Protein AF-A0A8I3AG63-F1 (afdb_monomer_lite)

InterPro domains:
  IPR023578 Ras guanine nucleotide exchange factor domain superfamily [SSF48366] (2-68)
  IPR036964 Ras guanine-nucleotide exchange factor, catalytic domain superfamily [G3DSA:1.10.840.10] (1-94)

Structure (mmCIF, N/CA/C/O backbone):
data_AF-A0A8I3AG63-F1
#
_entry.id   AF-A0A8I3AG63-F1
#
loop_
_atom_site.group_PDB
_atom_site.id
_atom_site.type_symbol
_atom_site.label_atom_id
_atom_site.label_alt_id
_atom_site.label_comp_id
_atom_site.label_asym_id
_atom_site.label_entity_id
_atom_site.label_seq_id
_atom_site.pdbx_PDB_ins_code
_atom_site.Cartn_x
_atom_site.Cartn_y
_atom_site.Cartn_z
_atom_site.occupancy
_atom_site.B_iso_or_equiv
_atom_site.auth_seq_id
_atom_site.auth_comp_id
_atom_site.auth_asym_id
_atom_site.auth_atom_id
_atom_site.pdbx_PDB_model_num
ATOM 1 N N . MET A 1 1 ? 4.008 -4.921 0.053 1.00 84.88 1 MET A N 1
ATOM 2 C CA . MET A 1 1 ? 5.219 -4.072 -0.054 1.00 84.88 1 MET A CA 1
ATOM 3 C C . MET A 1 1 ? 6.362 -4.773 -0.780 1.00 84.88 1 MET A C 1
ATOM 5 O O . MET A 1 1 ? 6.794 -4.233 -1.784 1.00 84.88 1 MET A O 1
ATOM 9 N N . SER A 1 2 ? 6.816 -5.962 -0.354 1.00 91.69 2 SER A N 1
ATOM 10 C CA . SER A 1 2 ? 7.944 -6.668 -1.008 1.00 91.69 2 SER A CA 1
ATOM 11 C C . SER A 1 2 ? 7.780 -6.844 -2.528 1.00 91.69 2 SER A C 1
ATOM 13 O O . SER A 1 2 ? 8.689 -6.517 -3.285 1.00 91.69 2 SER A O 1
ATOM 15 N N . ASP A 1 3 ? 6.600 -7.261 -2.989 1.00 88.94 3 ASP A N 1
ATOM 16 C CA . ASP A 1 3 ? 6.340 -7.439 -4.424 1.00 88.94 3 ASP A CA 1
ATOM 17 C C . ASP A 1 3 ? 6.376 -6.126 -5.218 1.00 88.94 3 ASP A C 1
ATOM 19 O O . ASP A 1 3 ? 6.844 -6.105 -6.354 1.00 88.94 3 ASP A O 1
ATOM 23 N N . LEU A 1 4 ? 5.929 -5.018 -4.613 1.00 91.19 4 LEU A N 1
ATOM 24 C CA . LEU A 1 4 ? 5.980 -3.694 -5.237 1.00 91.19 4 LEU A CA 1
ATOM 25 C C . LEU A 1 4 ? 7.431 -3.226 -5.405 1.00 91.19 4 LEU A C 1
ATOM 27 O O . LEU A 1 4 ? 7.784 -2.706 -6.460 1.00 91.19 4 LEU A O 1
ATOM 31 N N . ILE A 1 5 ? 8.269 -3.468 -4.393 1.00 93.19 5 ILE A N 1
ATOM 32 C CA . ILE A 1 5 ? 9.708 -3.175 -4.430 1.00 93.19 5 ILE A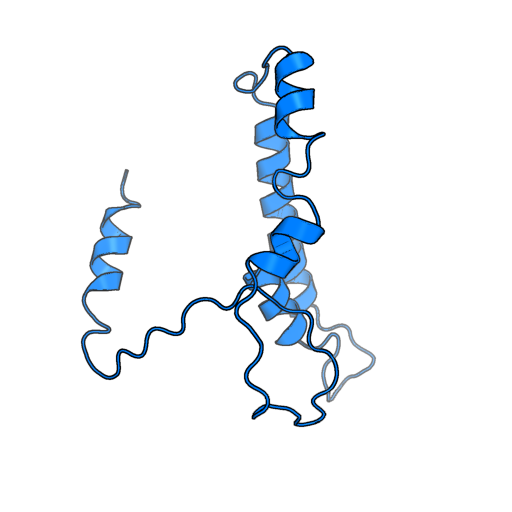 CA 1
ATOM 33 C C . ILE A 1 5 ? 10.373 -3.993 -5.538 1.00 93.19 5 ILE A C 1
ATOM 35 O O . ILE A 1 5 ? 11.007 -3.427 -6.423 1.00 93.19 5 ILE A O 1
ATOM 39 N N . ARG A 1 6 ? 10.132 -5.310 -5.574 1.00 93.06 6 ARG A N 1
ATOM 40 C CA . ARG A 1 6 ? 10.691 -6.186 -6.613 1.00 93.06 6 ARG A CA 1
ATOM 41 C C . ARG A 1 6 ? 10.252 -5.769 -8.017 1.00 93.06 6 ARG A C 1
ATOM 43 O O . ARG A 1 6 ? 11.056 -5.786 -8.943 1.00 93.06 6 ARG A O 1
ATOM 50 N N . ALA A 1 7 ? 8.990 -5.376 -8.186 1.00 90.75 7 ALA A N 1
ATOM 51 C CA . ALA A 1 7 ? 8.492 -4.868 -9.459 1.00 90.75 7 ALA A CA 1
ATOM 52 C C . ALA A 1 7 ? 9.128 -3.518 -9.835 1.00 90.75 7 ALA A C 1
ATOM 54 O O . ALA A 1 7 ? 9.361 -3.273 -11.017 1.00 90.75 7 ALA A O 1
ATOM 55 N N . HIS A 1 8 ? 9.433 -2.658 -8.859 1.00 94.06 8 HIS A N 1
ATOM 56 C CA . HIS A 1 8 ? 10.089 -1.375 -9.096 1.00 94.06 8 HIS A CA 1
ATOM 57 C C . HIS A 1 8 ? 11.552 -1.518 -9.507 1.00 94.06 8 HIS A C 1
ATOM 59 O O . HIS A 1 8 ? 11.963 -0.891 -10.481 1.00 94.06 8 HIS A O 1
ATOM 65 N N . GLU A 1 9 ? 12.300 -2.354 -8.796 1.00 94.50 9 GLU A N 1
ATOM 66 C CA . GLU A 1 9 ? 13.734 -2.555 -9.011 1.00 94.50 9 GLU A CA 1
ATOM 67 C C . GLU A 1 9 ? 14.012 -3.463 -10.214 1.00 94.50 9 GLU A C 1
ATOM 69 O O . GLU A 1 9 ? 14.950 -3.231 -10.970 1.00 94.50 9 GLU A O 1
ATOM 74 N N . GLY A 1 10 ? 13.175 -4.482 -10.430 1.00 92.56 10 GLY A N 1
ATOM 75 C CA . GLY A 1 10 ? 13.357 -5.458 -11.505 1.00 92.56 10 GLY A CA 1
ATOM 76 C C . GLY A 1 10 ? 12.884 -4.995 -12.884 1.00 92.56 10 GLY A C 1
ATOM 77 O O . GLY A 1 10 ? 13.167 -5.671 -13.870 1.00 92.56 10 GLY A O 1
ATOM 78 N N . ASN A 1 11 ? 12.157 -3.875 -12.979 1.00 93.44 11 ASN A N 1
ATOM 79 C CA . ASN A 1 11 ? 11.648 -3.356 -14.250 1.00 93.44 11 ASN A CA 1
ATOM 80 C C . ASN A 1 11 ? 12.102 -1.899 -14.445 1.00 93.44 11 ASN A C 1
ATOM 82 O O . ASN A 1 11 ? 11.701 -1.042 -13.655 1.00 93.44 11 ASN A O 1
ATOM 86 N N . PRO A 1 12 ? 12.885 -1.573 -15.487 1.00 93.50 12 PRO A N 1
ATOM 87 C CA . PRO A 1 12 ? 13.240 -0.188 -15.789 1.00 93.50 12 PRO A CA 1
ATOM 88 C C . PRO A 1 12 ? 12.020 0.610 -16.279 1.00 93.50 12 PRO A C 1
ATOM 90 O O . PRO A 1 12 ? 11.041 0.043 -16.770 1.00 93.50 12 PRO A O 1
ATOM 93 N N . ASP A 1 13 ? 12.073 1.937 -16.144 1.00 94.69 13 ASP A N 1
ATOM 94 C CA . ASP A 1 13 ? 10.976 2.832 -16.557 1.00 94.69 13 ASP A CA 1
ATOM 95 C C . ASP A 1 13 ? 10.876 2.993 -18.080 1.00 94.69 13 ASP A C 1
ATOM 97 O O . ASP A 1 13 ? 9.819 3.345 -18.605 1.00 94.69 13 ASP A O 1
ATOM 101 N N . PHE A 1 14 ? 11.963 2.695 -18.786 1.00 95.38 14 PHE A N 1
ATOM 102 C CA . PHE A 1 14 ? 12.096 2.747 -20.235 1.00 95.38 14 PHE A CA 1
ATOM 103 C C . PHE A 1 14 ? 12.899 1.540 -20.726 1.00 95.38 14 PHE A C 1
ATOM 105 O O . PHE A 1 14 ? 13.637 0.906 -19.969 1.00 95.38 14 PHE A O 1
ATOM 112 N N . SER A 1 15 ? 12.757 1.203 -22.006 1.00 86.25 15 SER A N 1
ATOM 113 C CA . SER A 1 15 ? 13.587 0.159 -22.616 1.00 86.25 15 SER A CA 1
ATOM 114 C C . SER A 1 15 ? 14.973 0.708 -22.968 1.00 86.25 15 SER A C 1
ATOM 116 O O . SER A 1 15 ? 15.098 1.871 -23.349 1.00 86.25 15 SER A O 1
ATOM 118 N N . ALA A 1 16 ? 16.014 -0.127 -22.898 1.00 84.69 16 ALA A N 1
ATOM 119 C CA . ALA A 1 16 ? 17.376 0.289 -23.251 1.00 84.69 16 ALA A CA 1
ATOM 120 C C . ALA A 1 16 ? 17.508 0.721 -24.726 1.00 84.69 16 ALA A C 1
ATOM 122 O O . ALA A 1 16 ? 18.319 1.583 -25.050 1.00 84.69 16 ALA A O 1
ATOM 123 N N . SER A 1 17 ? 16.699 0.140 -25.615 1.00 90.12 17 SER A N 1
ATOM 124 C CA . SER A 1 17 ? 16.664 0.464 -27.044 1.00 90.12 17 SER A CA 1
ATOM 125 C C . SER A 1 17 ? 15.825 1.701 -27.372 1.00 90.12 17 SER A C 1
ATOM 127 O O . SER A 1 17 ? 16.053 2.343 -28.391 1.00 90.12 17 SER A O 1
ATOM 129 N N . GLU A 1 18 ? 14.838 2.035 -26.538 1.00 90.69 18 GLU A N 1
ATOM 130 C CA . GLU A 1 18 ? 13.889 3.123 -26.782 1.00 90.69 18 GLU A CA 1
ATOM 131 C C . GLU A 1 18 ? 13.667 3.927 -25.492 1.00 90.69 18 GLU A C 1
ATOM 133 O O . GLU A 1 18 ? 12.618 3.836 -24.851 1.00 90.69 18 GLU A O 1
ATOM 138 N N . ALA A 1 19 ? 14.668 4.730 -25.115 1.00 89.81 19 ALA A N 1
ATOM 139 C CA . ALA A 1 19 ? 14.661 5.513 -23.874 1.00 89.81 19 ALA A CA 1
ATOM 140 C C . ALA A 1 19 ? 13.537 6.568 -23.804 1.00 89.81 19 ALA A C 1
ATOM 142 O O . ALA A 1 19 ? 13.115 6.963 -22.723 1.00 89.81 19 ALA A O 1
ATOM 143 N N . ASN A 1 20 ? 13.007 6.989 -24.957 1.00 93.69 20 ASN A N 1
ATOM 144 C CA . ASN A 1 20 ? 11.918 7.967 -25.042 1.00 93.69 20 ASN A CA 1
ATOM 145 C C . ASN A 1 20 ? 10.522 7.341 -24.879 1.00 93.69 20 ASN A C 1
ATOM 147 O O . ASN A 1 20 ? 9.520 8.046 -25.002 1.00 93.69 20 ASN A O 1
ATOM 151 N N . LYS A 1 21 ? 10.427 6.023 -24.659 1.00 93.38 21 LYS A N 1
ATOM 152 C CA . LYS A 1 21 ? 9.151 5.321 -24.493 1.00 93.38 21 LYS A CA 1
ATOM 153 C C . LYS A 1 21 ? 9.029 4.727 -23.098 1.00 93.38 21 LYS A C 1
ATOM 155 O O . LYS A 1 21 ? 9.921 4.041 -22.606 1.00 93.38 21 LYS A O 1
ATOM 160 N N . ILE A 1 22 ? 7.863 4.951 -22.502 1.00 94.31 22 ILE A N 1
ATOM 161 C CA . ILE A 1 22 ? 7.501 4.429 -21.187 1.00 94.31 22 ILE A CA 1
ATOM 162 C C . ILE A 1 22 ? 7.316 2.912 -21.268 1.00 94.31 22 ILE A C 1
ATOM 164 O O . ILE A 1 22 ? 6.597 2.397 -22.129 1.00 94.31 22 ILE A O 1
ATOM 168 N N . HIS A 1 23 ? 7.910 2.193 -20.321 1.00 92.94 23 HIS A N 1
ATOM 169 C CA . HIS A 1 23 ? 7.712 0.763 -20.150 1.00 92.94 23 HIS A CA 1
ATOM 170 C C . HIS A 1 23 ? 6.366 0.475 -19.463 1.00 92.94 23 HIS A C 1
ATOM 172 O O . HIS A 1 23 ? 6.276 0.242 -18.255 1.00 92.94 23 HIS A O 1
ATOM 178 N N . TRP A 1 24 ? 5.288 0.478 -20.250 1.00 94.19 24 TRP A N 1
ATOM 179 C CA . TRP A 1 24 ? 3.909 0.305 -19.772 1.00 94.19 24 TRP A CA 1
ATOM 180 C C . TRP A 1 24 ? 3.679 -0.941 -18.908 1.00 94.19 24 TRP A C 1
ATOM 182 O O . TRP A 1 24 ? 2.851 -0.902 -17.998 1.00 94.19 24 TRP A O 1
ATOM 192 N N . GLY A 1 25 ? 4.421 -2.029 -19.138 1.00 92.94 25 GLY A N 1
ATOM 193 C CA . GLY A 1 25 ? 4.312 -3.253 -18.339 1.00 92.94 25 GLY A CA 1
ATOM 194 C C . GLY A 1 25 ? 4.569 -3.021 -16.845 1.00 92.94 25 GLY A C 1
ATOM 195 O O . GLY A 1 25 ? 3.815 -3.525 -16.012 1.00 92.94 25 GLY A O 1
ATOM 196 N N . LYS A 1 26 ? 5.566 -2.190 -16.503 1.00 94.50 26 LYS A N 1
ATOM 197 C CA . LYS A 1 26 ? 5.887 -1.825 -15.112 1.00 94.50 26 LYS A CA 1
ATOM 198 C C . LYS A 1 26 ? 4.720 -1.096 -14.452 1.00 94.50 26 LYS A C 1
ATOM 200 O O . LYS A 1 26 ? 4.234 -1.500 -13.397 1.00 94.50 26 LYS A O 1
ATOM 205 N N . PHE A 1 27 ? 4.233 -0.047 -15.105 1.00 95.38 27 PHE A N 1
ATOM 206 C CA . PHE A 1 27 ? 3.169 0.794 -14.563 1.00 95.38 27 PHE A CA 1
ATOM 207 C C . PHE A 1 27 ? 1.827 0.063 -14.492 1.00 95.38 27 PHE A C 1
ATOM 209 O O . PHE A 1 27 ? 1.065 0.278 -13.554 1.00 95.38 27 PHE A O 1
ATOM 216 N N . ASN A 1 28 ? 1.562 -0.870 -15.410 1.00 95.56 28 ASN A N 1
ATOM 217 C CA . ASN A 1 28 ? 0.400 -1.750 -15.322 1.00 95.56 28 ASN A CA 1
ATOM 218 C C . ASN A 1 28 ? 0.468 -2.660 -14.079 1.00 95.56 28 ASN A C 1
ATOM 220 O O . ASN A 1 28 ? -0.530 -2.823 -13.377 1.00 95.56 28 ASN A O 1
ATOM 224 N N . MET A 1 29 ? 1.645 -3.214 -13.754 1.00 93.75 29 MET A N 1
ATOM 225 C CA . MET A 1 29 ? 1.831 -3.993 -12.521 1.00 93.75 29 MET A CA 1
ATOM 226 C C . MET A 1 29 ? 1.579 -3.147 -11.266 1.00 93.75 29 MET A C 1
ATOM 228 O O . MET A 1 29 ? 0.878 -3.594 -10.358 1.00 93.75 29 MET A O 1
ATOM 232 N N . PHE A 1 30 ? 2.075 -1.907 -11.232 1.00 96.00 30 PHE A N 1
ATOM 233 C CA . PHE A 1 30 ? 1.785 -0.978 -10.134 1.00 96.00 30 PHE A CA 1
ATOM 234 C C . PHE A 1 30 ? 0.299 -0.638 -10.034 1.00 96.00 30 PHE A C 1
ATOM 236 O O . PHE A 1 30 ? -0.260 -0.671 -8.939 1.00 96.00 30 PHE A O 1
ATOM 243 N N . GLY A 1 31 ? -0.358 -0.384 -11.167 1.00 96.12 31 GLY A N 1
ATOM 244 C CA . GLY A 1 31 ? -1.792 -0.109 -11.226 1.00 96.12 31 GLY A CA 1
ATOM 245 C C . GLY A 1 31 ? -2.623 -1.222 -10.588 1.00 96.12 31 GLY A C 1
ATOM 246 O O . GLY A 1 31 ? -3.499 -0.941 -9.775 1.00 96.12 31 GLY A O 1
ATOM 247 N N . ARG A 1 32 ? -2.293 -2.492 -10.860 1.00 95.38 32 ARG A N 1
ATOM 248 C CA . ARG A 1 32 ? -2.963 -3.646 -10.232 1.00 95.38 32 ARG A CA 1
ATOM 249 C C . ARG A 1 32 ? -2.763 -3.699 -8.717 1.00 95.38 32 ARG A C 1
ATOM 251 O O . ARG A 1 32 ? -3.704 -4.022 -7.988 1.00 95.38 32 ARG A O 1
ATOM 258 N N . PHE A 1 33 ? -1.562 -3.370 -8.239 1.00 95.31 33 PHE A N 1
ATOM 259 C CA . PHE A 1 33 ? -1.266 -3.289 -6.805 1.00 95.31 33 PHE A CA 1
ATOM 260 C C . PHE A 1 33 ? -2.099 -2.211 -6.115 1.00 95.31 33 PHE A C 1
ATOM 262 O O . PHE A 1 33 ? -2.729 -2.475 -5.087 1.00 95.31 33 PHE A O 1
ATOM 269 N N . ILE A 1 34 ? -2.123 -1.013 -6.703 1.00 95.69 34 ILE A N 1
ATOM 270 C CA . ILE A 1 34 ? -2.906 0.118 -6.206 1.00 95.69 34 ILE A CA 1
ATOM 271 C C . ILE A 1 34 ? -4.383 -0.265 -6.183 1.00 95.69 34 ILE A C 1
ATOM 273 O O . ILE A 1 34 ? -5.002 -0.195 -5.130 1.00 95.69 34 ILE A O 1
ATOM 277 N N . GLN A 1 35 ? -4.920 -0.770 -7.295 1.00 97.69 35 GLN A N 1
ATOM 278 C CA . GLN A 1 35 ? -6.325 -1.155 -7.403 1.00 97.69 35 GLN A CA 1
ATOM 279 C C . GLN A 1 35 ? -6.731 -2.186 -6.344 1.00 97.69 35 GLN A C 1
ATOM 281 O O . GLN A 1 35 ? -7.760 -2.020 -5.692 1.00 97.69 35 GLN A O 1
ATOM 286 N N . SER A 1 36 ? -5.916 -3.222 -6.135 1.00 96.50 36 SER A N 1
ATOM 287 C CA . SER A 1 36 ? -6.197 -4.258 -5.132 1.00 96.50 36 SER A CA 1
ATOM 288 C C . SER A 1 36 ? -6.176 -3.689 -3.710 1.00 96.50 36 SER A C 1
ATOM 290 O O . SER A 1 36 ? -7.050 -3.993 -2.900 1.00 96.50 36 SER A O 1
ATOM 292 N N . THR A 1 37 ? -5.210 -2.813 -3.415 1.00 96.44 37 THR A N 1
ATOM 293 C CA . THR A 1 37 ? -5.096 -2.155 -2.106 1.00 96.44 37 THR A CA 1
ATOM 294 C C . THR A 1 37 ? -6.273 -1.212 -1.862 1.00 96.44 37 THR A C 1
ATOM 296 O O . THR A 1 37 ? -6.891 -1.267 -0.802 1.00 96.44 37 THR A O 1
ATOM 299 N N . THR A 1 38 ? -6.634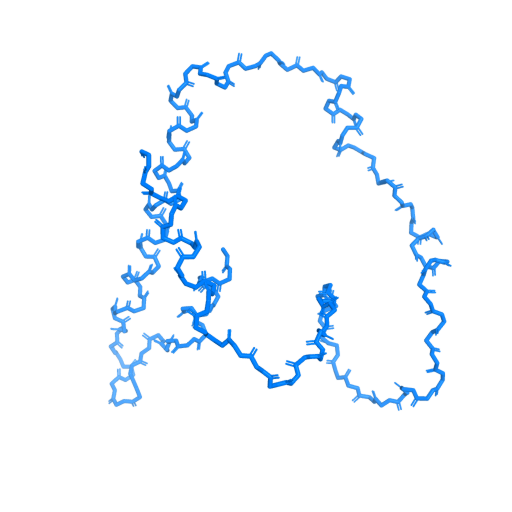 -0.396 -2.854 1.00 97.81 38 THR A N 1
ATOM 300 C CA . THR A 1 38 ? -7.785 0.512 -2.791 1.00 97.81 38 THR A CA 1
ATOM 301 C C . THR A 1 38 ? -9.091 -0.253 -2.619 1.00 97.81 38 THR A C 1
ATOM 303 O O . THR A 1 38 ? -9.940 0.168 -1.840 1.00 97.81 38 THR A O 1
ATOM 306 N N . HIS A 1 39 ? -9.257 -1.395 -3.291 1.00 97.88 39 HIS A N 1
ATOM 307 C CA . HIS A 1 39 ? -10.445 -2.226 -3.119 1.00 97.88 39 HIS A CA 1
ATOM 308 C C . HIS A 1 39 ? -10.573 -2.747 -1.682 1.00 97.88 39 HIS A C 1
ATOM 310 O O . HIS A 1 39 ? -11.637 -2.624 -1.083 1.00 97.88 39 HIS A O 1
ATOM 316 N N . CYS A 1 40 ? -9.480 -3.249 -1.103 1.00 96.94 40 CYS A N 1
ATOM 317 C CA . CYS A 1 40 ? -9.454 -3.687 0.294 1.00 96.94 40 CYS A CA 1
ATOM 318 C C . CYS A 1 40 ? -9.767 -2.531 1.261 1.00 96.94 40 CYS A C 1
ATOM 320 O O . CYS A 1 40 ? -10.597 -2.669 2.155 1.00 96.94 40 CYS A O 1
ATOM 322 N N . GLN A 1 41 ? -9.173 -1.352 1.042 1.00 97.19 41 GLN A N 1
ATOM 323 C CA . GLN A 1 41 ? -9.475 -0.157 1.836 1.00 97.19 41 GLN A CA 1
ATOM 324 C C . GLN A 1 41 ? -10.955 0.218 1.763 1.00 97.19 41 GLN A C 1
ATOM 326 O O . GLN A 1 41 ? -11.557 0.503 2.796 1.00 97.19 41 GLN A O 1
ATOM 331 N N . LEU A 1 42 ? -11.540 0.194 0.563 1.00 97.81 42 LEU A N 1
ATOM 332 C CA . LEU A 1 42 ? -12.954 0.483 0.372 1.00 97.81 42 LEU A CA 1
ATOM 333 C C . LEU A 1 42 ? -13.812 -0.514 1.150 1.00 97.81 42 LEU A C 1
ATOM 335 O O . LEU A 1 42 ? -14.687 -0.086 1.890 1.00 97.81 42 LEU A O 1
ATOM 339 N N . GLN A 1 43 ? -13.520 -1.815 1.059 1.00 96.62 43 GLN A N 1
ATOM 340 C CA . GLN A 1 43 ? -14.231 -2.840 1.827 1.00 96.62 43 GLN A CA 1
ATOM 341 C C . GLN A 1 43 ? -14.189 -2.551 3.331 1.00 96.62 43 GLN A C 1
ATOM 343 O O . GLN A 1 43 ? -15.241 -2.542 3.969 1.00 96.62 43 GLN A O 1
ATOM 348 N N . CYS A 1 44 ? -13.011 -2.227 3.874 1.00 96.00 44 CYS A N 1
ATOM 349 C CA . CYS A 1 44 ? -12.852 -1.860 5.282 1.00 96.00 44 CYS A CA 1
ATOM 350 C C . CYS A 1 44 ? -13.617 -0.584 5.671 1.00 96.00 44 CYS A C 1
ATOM 352 O O . CYS A 1 44 ? -14.072 -0.473 6.803 1.00 96.00 44 CYS A O 1
ATOM 354 N N . GLN A 1 45 ? -13.754 0.383 4.762 1.00 94.81 45 GLN A N 1
ATOM 355 C CA . GLN A 1 45 ? -14.459 1.643 5.027 1.00 94.81 45 GLN A CA 1
ATOM 356 C C . GLN A 1 45 ? -15.977 1.521 4.879 1.00 94.81 45 GLN A C 1
ATOM 358 O O . GLN A 1 45 ? -16.717 2.218 5.566 1.00 94.81 45 GLN A O 1
ATOM 363 N N . THR A 1 46 ? -16.448 0.680 3.956 1.00 95.56 46 THR A N 1
ATOM 364 C CA . THR A 1 46 ? -17.877 0.554 3.643 1.00 95.56 46 THR A CA 1
ATOM 365 C C . THR A 1 46 ? -18.593 -0.483 4.494 1.00 95.56 46 THR A C 1
ATOM 367 O O . THR A 1 46 ? -19.816 -0.425 4.605 1.00 95.56 46 THR A O 1
ATOM 370 N N . THR A 1 47 ? -17.869 -1.446 5.071 1.00 96.12 47 THR A N 1
ATOM 371 C CA . THR A 1 47 ? -18.487 -2.427 5.966 1.00 96.12 47 THR A CA 1
ATOM 372 C C . THR A 1 47 ? -18.833 -1.801 7.316 1.00 96.12 47 THR A C 1
ATOM 374 O O . THR A 1 47 ? -18.063 -1.027 7.882 1.00 96.12 47 THR A O 1
ATOM 377 N N . SER A 1 48 ? -19.983 -2.180 7.873 1.00 96.00 48 SER A N 1
ATOM 378 C CA . SER A 1 48 ? -20.358 -1.833 9.245 1.00 96.00 48 SER A CA 1
ATOM 379 C C . SER A 1 48 ? -19.591 -2.631 10.301 1.00 96.00 48 SER A C 1
ATOM 381 O O . SER A 1 48 ? -19.634 -2.269 11.476 1.00 96.00 48 SER A O 1
ATOM 383 N N . ASP A 1 49 ? -18.891 -3.697 9.902 1.00 95.69 49 ASP A N 1
ATOM 384 C CA . ASP A 1 49 ? -18.198 -4.617 10.816 1.00 95.69 49 ASP A CA 1
ATOM 385 C C . ASP A 1 49 ? -17.071 -3.938 11.609 1.00 95.69 49 ASP A C 1
ATOM 387 O O . ASP A 1 49 ? -16.698 -4.405 12.685 1.00 95.69 49 ASP A O 1
ATOM 391 N N . TYR A 1 50 ? -16.548 -2.817 11.100 1.00 93.81 50 TYR A N 1
ATOM 392 C CA . TYR A 1 50 ? -15.469 -2.048 11.722 1.00 93.81 50 TYR A CA 1
ATOM 393 C C . TYR A 1 50 ? -15.939 -0.754 12.409 1.00 93.81 50 TYR A C 1
ATOM 395 O O . TYR A 1 50 ? -15.117 0.100 12.746 1.00 93.81 50 TYR A O 1
ATOM 403 N N . ASN A 1 51 ? -17.241 -0.607 12.681 1.00 93.19 51 ASN A N 1
ATOM 404 C CA . ASN A 1 51 ? -17.801 0.529 13.427 1.00 93.19 51 ASN A CA 1
ATOM 405 C C . ASN A 1 51 ? -17.533 0.421 14.938 1.00 93.19 51 ASN A C 1
ATOM 407 O O . ASN A 1 51 ? -18.448 0.307 15.757 1.00 93.19 51 ASN A O 1
ATOM 411 N N . PHE A 1 52 ? -16.261 0.448 15.329 1.00 92.50 52 PHE A N 1
ATOM 412 C CA . PHE A 1 52 ? -15.866 0.392 16.732 1.00 92.50 52 PHE A CA 1
ATOM 413 C C . PHE A 1 52 ? -15.871 1.787 17.373 1.00 92.50 52 PHE A C 1
ATOM 415 O O . PHE A 1 52 ? -15.353 2.736 16.783 1.00 92.50 52 PHE A O 1
ATOM 422 N N . PRO A 1 53 ? -16.389 1.936 18.605 1.00 95.56 53 PRO A N 1
ATOM 423 C CA . PRO A 1 53 ? -16.294 3.197 19.327 1.00 95.56 53 PRO A CA 1
ATOM 424 C C . PRO A 1 53 ? -14.839 3.488 19.712 1.00 95.56 53 PRO A C 1
ATOM 426 O O . PRO A 1 53 ? -14.127 2.611 20.213 1.00 95.56 53 PRO A O 1
ATOM 429 N N . GLU A 1 54 ? -14.409 4.737 19.536 1.00 94.25 54 GLU A N 1
ATOM 430 C CA . GLU A 1 54 ? -13.079 5.164 19.965 1.00 94.25 54 GLU A CA 1
ATOM 431 C C . GLU A 1 54 ? -12.937 5.069 21.494 1.00 94.25 54 GLU A C 1
ATOM 433 O O . GLU A 1 54 ? -13.822 5.458 22.259 1.00 94.25 54 GLU A O 1
ATOM 438 N N . ARG A 1 55 ? -11.787 4.560 21.954 1.00 95.69 55 ARG A N 1
ATOM 439 C CA . ARG A 1 55 ? -11.428 4.470 23.376 1.00 95.69 55 ARG A CA 1
ATOM 440 C C . ARG A 1 55 ? -10.129 5.240 23.629 1.00 95.69 55 ARG A C 1
ATOM 442 O O . ARG A 1 55 ? -9.056 4.638 23.542 1.00 95.69 55 ARG A O 1
ATOM 449 N N . PRO A 1 56 ? -10.193 6.535 23.995 1.00 93.75 56 PRO A N 1
ATOM 450 C CA . PRO A 1 56 ? -9.012 7.400 24.080 1.00 93.75 56 PRO A CA 1
ATOM 451 C C . PRO A 1 56 ? -7.905 6.867 24.997 1.00 93.75 56 PRO A C 1
ATOM 453 O O . PRO A 1 56 ? -6.729 6.959 24.664 1.00 93.75 56 PRO A O 1
ATOM 456 N N . LYS A 1 57 ? -8.267 6.232 26.122 1.00 92.56 57 LYS A N 1
ATOM 457 C CA . LYS A 1 57 ? -7.292 5.618 27.041 1.00 92.56 57 LYS A CA 1
ATOM 458 C C . LYS A 1 57 ? -6.477 4.505 26.374 1.00 92.56 57 LYS A C 1
ATOM 460 O O . LYS A 1 57 ? -5.267 4.458 26.547 1.00 92.56 57 LYS A O 1
ATOM 465 N N . ILE A 1 58 ? -7.136 3.636 25.603 1.00 91.81 58 ILE A N 1
ATOM 466 C CA . ILE A 1 58 ? -6.474 2.534 24.889 1.00 91.81 58 ILE A CA 1
ATOM 467 C C . ILE A 1 58 ? -5.634 3.093 23.744 1.00 91.81 58 ILE A C 1
ATOM 469 O O . ILE A 1 58 ? -4.488 2.696 23.584 1.00 91.81 58 ILE A O 1
ATOM 473 N N . ARG A 1 59 ? -6.177 4.056 22.989 1.00 91.44 59 ARG A N 1
ATOM 474 C CA . ARG A 1 59 ? -5.439 4.744 21.925 1.00 91.44 59 ARG A CA 1
ATOM 475 C C . ARG A 1 59 ? -4.130 5.335 22.453 1.00 91.44 59 ARG A C 1
ATOM 477 O O . ARG A 1 59 ? -3.083 5.093 21.869 1.00 91.44 59 ARG A O 1
ATOM 484 N N . ASN A 1 60 ? -4.182 6.065 23.564 1.00 88.81 60 ASN A N 1
ATOM 485 C CA . ASN A 1 60 ? -2.992 6.675 24.150 1.00 88.81 60 ASN A CA 1
ATOM 486 C C . ASN A 1 60 ? -1.991 5.620 24.637 1.00 88.81 60 ASN A C 1
ATOM 488 O O . ASN A 1 60 ? -0.806 5.761 24.372 1.00 88.81 60 ASN A O 1
ATOM 492 N N . LEU A 1 61 ? -2.460 4.547 25.281 1.00 87.31 61 LEU A N 1
ATOM 493 C CA . LEU A 1 61 ? -1.587 3.460 25.732 1.00 87.31 61 LEU A CA 1
ATOM 494 C C . LEU A 1 61 ? -0.864 2.766 24.564 1.00 87.31 61 LEU A C 1
ATOM 496 O O . LEU A 1 61 ? 0.303 2.422 24.677 1.00 87.31 61 LEU A O 1
ATOM 500 N N . VAL A 1 62 ? -1.555 2.548 23.441 1.00 87.62 62 VAL A N 1
ATOM 501 C CA . VAL A 1 62 ? -1.007 1.799 22.298 1.00 87.62 62 VAL A CA 1
ATOM 502 C C . VAL A 1 62 ? -0.137 2.672 21.390 1.00 87.62 62 VAL A C 1
ATOM 504 O O . VAL A 1 62 ? 0.834 2.174 20.829 1.00 87.62 62 VAL A O 1
ATOM 507 N N . PHE A 1 63 ? -0.482 3.952 21.213 1.00 85.75 63 PHE A N 1
ATOM 508 C CA . PHE A 1 63 ? 0.105 4.794 20.164 1.00 85.75 63 PHE A CA 1
ATOM 509 C C . PHE A 1 63 ? 0.950 5.981 20.660 1.00 85.75 63 PHE A C 1
ATOM 511 O O . PHE A 1 63 ? 1.596 6.604 19.823 1.00 85.75 63 PHE A O 1
ATOM 518 N N . ASN A 1 64 ? 0.976 6.314 21.962 1.00 75.94 64 ASN A N 1
ATOM 519 C CA . ASN A 1 64 ? 1.777 7.446 22.478 1.00 75.94 64 ASN A CA 1
ATOM 520 C C . ASN A 1 64 ? 3.052 7.046 23.232 1.00 75.94 64 ASN A C 1
ATOM 522 O O . ASN A 1 64 ? 3.829 7.933 23.582 1.00 75.94 64 ASN A O 1
ATOM 526 N N . GLU A 1 65 ? 3.286 5.764 23.510 1.00 71.12 65 GLU A N 1
ATOM 527 C CA . GLU A 1 65 ? 4.406 5.350 24.357 1.00 71.12 65 GLU A CA 1
ATOM 528 C C . GLU A 1 65 ? 5.474 4.624 23.534 1.00 71.12 65 GLU A C 1
ATOM 530 O O . GLU A 1 65 ? 5.229 3.579 22.929 1.00 71.12 65 GLU A O 1
ATOM 535 N N . TYR A 1 66 ? 6.687 5.183 23.509 1.00 69.62 66 TYR A N 1
ATOM 536 C CA . TYR A 1 66 ? 7.863 4.422 23.107 1.00 69.62 66 TYR A CA 1
ATOM 537 C C . TYR A 1 66 ? 8.039 3.305 24.134 1.00 69.62 66 TYR A C 1
ATOM 539 O O . TYR A 1 66 ? 8.483 3.545 25.251 1.00 69.62 66 TYR A O 1
ATOM 547 N N . VAL A 1 67 ? 7.681 2.078 23.752 1.00 73.31 67 VAL A N 1
ATOM 548 C CA . VAL A 1 67 ? 7.753 0.900 24.635 1.00 73.31 67 VAL A CA 1
ATOM 549 C C . VAL A 1 67 ? 9.182 0.669 25.154 1.00 73.31 67 VAL A C 1
ATOM 551 O O . VAL A 1 67 ? 9.377 0.055 26.200 1.00 73.31 67 VAL A O 1
ATOM 554 N N . MET A 1 68 ? 10.190 1.177 24.436 1.00 77.38 68 MET A N 1
ATOM 555 C CA . MET A 1 68 ? 11.592 1.124 24.828 1.00 77.38 68 MET A CA 1
ATOM 556 C C . MET A 1 68 ? 12.254 2.494 24.624 1.00 77.38 68 MET A C 1
ATOM 558 O O . MET A 1 68 ? 12.371 2.927 23.471 1.00 77.38 68 MET A O 1
ATOM 562 N N . PRO A 1 69 ? 12.701 3.172 25.695 1.00 80.44 69 PRO A N 1
ATOM 563 C CA . PRO A 1 69 ? 13.437 4.420 25.559 1.00 80.44 69 PRO A CA 1
ATOM 564 C C . PRO A 1 69 ? 14.814 4.169 24.928 1.00 80.44 69 PRO A C 1
ATOM 566 O O . PRO A 1 69 ? 15.322 3.044 24.951 1.00 80.44 69 PRO A O 1
ATOM 569 N N . GLU A 1 70 ? 15.403 5.204 24.332 1.00 80.38 70 GLU A N 1
ATOM 570 C CA . GLU A 1 70 ? 16.633 5.106 23.535 1.00 80.38 70 GLU A CA 1
ATOM 571 C C . GLU A 1 70 ? 17.789 4.479 24.329 1.00 80.38 70 GLU A C 1
ATOM 573 O O . GLU A 1 70 ? 18.453 3.564 23.840 1.00 80.38 70 GLU A O 1
ATOM 578 N N . GLU A 1 71 ? 17.957 4.849 25.602 1.00 82.06 71 GLU A N 1
ATOM 579 C CA . GLU A 1 71 ? 18.972 4.258 26.478 1.00 82.06 71 GLU A CA 1
ATOM 580 C C . GLU A 1 71 ? 18.789 2.742 26.679 1.00 82.06 71 GLU A C 1
ATOM 582 O O . GLU A 1 71 ? 19.757 1.978 26.787 1.00 82.06 71 GLU A O 1
ATOM 587 N N . MET A 1 72 ? 17.540 2.270 26.679 1.00 82.12 72 MET A N 1
ATOM 588 C CA . MET A 1 72 ? 17.230 0.849 26.807 1.00 82.12 72 MET A CA 1
ATOM 589 C C . MET A 1 72 ? 17.446 0.109 25.482 1.00 82.12 72 MET A C 1
ATOM 591 O O . MET A 1 72 ? 17.807 -1.066 25.497 1.00 82.12 72 MET A O 1
ATOM 595 N N . GLN A 1 73 ? 17.272 0.785 24.343 1.00 81.50 73 GLN A N 1
ATOM 596 C CA . GLN A 1 73 ? 17.602 0.214 23.037 1.00 81.50 73 GLN A CA 1
ATOM 597 C C . GLN A 1 73 ? 19.111 -0.015 22.937 1.00 81.50 73 GLN A C 1
ATOM 599 O O . GLN A 1 73 ? 19.532 -1.141 22.680 1.00 81.50 73 GLN A O 1
ATOM 604 N N . VAL A 1 74 ? 19.915 1.008 23.248 1.00 81.06 74 VAL A N 1
ATOM 605 C CA . VAL A 1 74 ? 21.386 0.948 23.196 1.00 81.06 74 VAL A CA 1
ATOM 606 C C . VAL A 1 74 ? 21.942 -0.121 24.137 1.00 81.06 74 VAL A C 1
ATOM 608 O O . VAL A 1 74 ? 22.764 -0.931 23.723 1.00 81.06 74 VAL A O 1
ATOM 611 N N . SER A 1 75 ? 21.459 -0.193 25.382 1.00 81.44 75 SER A N 1
ATOM 612 C CA . SER A 1 75 ? 21.927 -1.205 26.348 1.00 81.44 75 SER A CA 1
ATOM 613 C C . SER A 1 75 ? 21.562 -2.649 25.983 1.00 81.44 75 SER A C 1
ATOM 615 O O . SER A 1 75 ? 22.178 -3.584 26.494 1.00 81.44 75 SER A O 1
ATOM 617 N N . ARG A 1 76 ? 20.568 -2.853 25.110 1.00 77.81 76 ARG A N 1
ATOM 618 C CA . ARG A 1 76 ? 20.157 -4.176 24.610 1.00 77.81 76 ARG A CA 1
ATOM 619 C C . ARG A 1 76 ? 20.805 -4.550 23.277 1.00 77.81 76 ARG A C 1
ATOM 621 O O . ARG A 1 76 ? 20.644 -5.693 22.846 1.00 77.81 76 ARG A O 1
ATOM 628 N N . MET A 1 77 ? 21.523 -3.636 22.623 1.00 80.00 77 MET A N 1
ATOM 629 C CA . MET A 1 77 ? 22.348 -3.981 21.468 1.00 80.00 77 MET A CA 1
ATOM 630 C C . MET A 1 77 ? 23.576 -4.745 21.967 1.00 80.00 77 MET A C 1
ATOM 632 O O . MET A 1 77 ? 24.255 -4.310 22.895 1.00 80.00 77 MET A O 1
ATOM 636 N N . ALA A 1 78 ? 23.843 -5.914 21.378 1.00 71.56 78 ALA A N 1
ATOM 637 C CA . ALA A 1 78 ? 25.068 -6.647 21.675 1.00 71.56 78 ALA A CA 1
ATOM 638 C C . ALA A 1 78 ? 26.273 -5.735 21.378 1.00 71.56 78 ALA A C 1
ATOM 640 O O . ALA A 1 78 ? 26.235 -5.035 20.360 1.00 71.56 78 ALA A O 1
ATOM 641 N N . PRO A 1 79 ? 27.315 -5.716 22.233 1.00 71.25 79 PRO A N 1
ATOM 642 C CA . PRO A 1 79 ? 28.519 -4.952 21.945 1.00 71.25 79 PRO A CA 1
ATOM 643 C C . PRO A 1 79 ? 29.029 -5.363 20.564 1.00 71.25 79 PRO A C 1
ATOM 645 O O . PRO A 1 79 ? 29.226 -6.550 20.296 1.00 71.25 79 PRO A O 1
ATOM 648 N N . VAL A 1 80 ? 29.162 -4.376 19.677 1.00 61.84 80 VAL A N 1
ATOM 649 C CA . VAL A 1 80 ? 29.746 -4.580 18.355 1.00 61.84 80 VAL A CA 1
ATOM 650 C C . VAL A 1 80 ? 31.173 -5.040 18.609 1.00 61.84 80 VAL A C 1
ATOM 652 O O . VAL A 1 80 ? 31.952 -4.327 19.234 1.00 61.84 80 VAL A O 1
ATOM 655 N N . SER A 1 81 ? 31.486 -6.273 18.224 1.00 56.28 81 SER A N 1
ATOM 656 C CA . SER A 1 81 ? 32.843 -6.795 18.301 1.00 56.28 81 SER A CA 1
ATOM 657 C C . SER A 1 81 ? 33.766 -5.874 17.504 1.00 56.28 81 SER A C 1
ATOM 659 O O . SER A 1 81 ? 33.491 -5.598 16.337 1.00 56.28 81 SER A O 1
ATOM 661 N N . ASP A 1 82 ? 34.868 -5.436 18.119 1.00 56.72 82 ASP A N 1
ATOM 662 C CA . ASP A 1 82 ? 35.881 -4.531 17.538 1.00 56.72 82 ASP A CA 1
ATOM 663 C C . ASP A 1 82 ? 36.530 -5.055 16.232 1.00 56.72 82 ASP A C 1
ATOM 665 O O . ASP A 1 82 ? 37.403 -4.410 15.655 1.00 56.72 82 ASP A O 1
ATOM 669 N N . SER A 1 83 ? 36.129 -6.234 15.750 1.00 56.34 83 SER A N 1
ATOM 670 C CA . SER A 1 83 ? 36.631 -6.880 14.538 1.00 56.34 83 SER A CA 1
ATOM 671 C C . SER A 1 83 ? 36.015 -6.367 13.232 1.00 56.34 83 SER A C 1
ATOM 673 O O . SER A 1 83 ? 36.570 -6.661 12.176 1.00 56.34 83 SER A O 1
ATOM 675 N N . ASP A 1 84 ? 34.927 -5.592 13.279 1.00 50.75 84 ASP A N 1
ATOM 676 C CA . ASP A 1 84 ? 34.167 -5.196 12.080 1.00 50.75 84 ASP A CA 1
ATOM 677 C C . ASP A 1 84 ? 34.278 -3.689 11.770 1.00 50.75 84 ASP A C 1
ATOM 679 O O . ASP A 1 84 ? 33.346 -3.073 11.254 1.00 50.75 84 ASP A O 1
ATOM 683 N N . VAL A 1 85 ? 35.432 -3.069 12.048 1.00 47.38 85 VAL A N 1
ATOM 684 C CA . VAL A 1 85 ? 35.775 -1.753 11.475 1.00 47.38 85 VAL A CA 1
ATOM 685 C C . VAL A 1 85 ? 36.240 -1.957 10.030 1.00 47.38 85 VAL A C 1
ATOM 687 O O . VAL A 1 85 ? 37.411 -1.798 9.694 1.00 47.38 85 VAL A O 1
ATOM 690 N N . ILE A 1 86 ? 35.316 -2.367 9.165 1.00 49.50 86 ILE A N 1
ATOM 691 C CA . ILE A 1 86 ? 35.463 -2.208 7.720 1.00 49.50 86 ILE A CA 1
ATOM 692 C C . ILE A 1 86 ? 34.465 -1.126 7.327 1.00 49.50 86 ILE A C 1
ATOM 694 O O . ILE A 1 86 ? 33.269 -1.243 7.579 1.00 49.50 86 ILE A O 1
ATOM 698 N N . ASP A 1 87 ? 35.007 -0.041 6.782 1.00 49.78 87 ASP A N 1
ATOM 699 C CA . ASP A 1 87 ? 34.323 1.164 6.322 1.00 49.78 87 ASP A CA 1
ATOM 700 C C . ASP A 1 87 ? 33.307 0.809 5.220 1.00 49.78 87 ASP A C 1
ATOM 702 O O . ASP A 1 87 ? 33.614 0.831 4.029 1.00 49.78 87 ASP A O 1
ATOM 706 N N . GLU A 1 88 ? 32.108 0.376 5.617 1.00 45.91 88 GLU A N 1
ATOM 707 C CA . GLU A 1 88 ? 31.034 0.014 4.698 1.00 45.91 88 GLU A CA 1
ATOM 708 C C . GLU A 1 88 ? 29.926 1.078 4.771 1.00 45.91 88 GLU A C 1
ATOM 710 O O . GLU A 1 88 ? 29.337 1.298 5.835 1.00 45.91 88 GLU A O 1
ATOM 715 N N . PRO A 1 89 ? 29.647 1.797 3.667 1.00 49.94 89 PRO A N 1
ATOM 716 C CA . PRO A 1 89 ? 28.786 2.970 3.695 1.00 49.94 89 PRO A CA 1
ATOM 717 C C . PRO A 1 89 ? 27.366 2.587 4.119 1.00 49.94 89 PRO A C 1
ATOM 719 O O . PRO A 1 89 ? 26.732 1.730 3.500 1.00 49.94 89 PRO A O 1
ATOM 722 N N . PHE A 1 90 ? 26.903 3.250 5.185 1.00 42.22 90 PHE A N 1
ATOM 723 C CA . PHE A 1 90 ? 25.565 3.226 5.783 1.00 42.22 90 PHE A CA 1
ATOM 724 C C . PHE A 1 90 ? 24.494 2.536 4.927 1.00 42.22 90 PHE A C 1
ATOM 726 O O . PHE A 1 90 ? 23.815 3.160 4.108 1.00 42.22 90 PHE A O 1
ATOM 733 N N . ARG A 1 91 ? 24.274 1.244 5.182 1.00 46.84 91 ARG A N 1
ATOM 734 C CA . ARG A 1 91 ? 23.006 0.602 4.835 1.00 46.84 91 ARG A CA 1
ATOM 735 C C . ARG A 1 91 ? 22.039 0.818 6.000 1.00 46.84 91 ARG A C 1
ATOM 737 O O . ARG A 1 91 ? 22.413 0.512 7.133 1.00 46.84 91 ARG A O 1
ATOM 744 N N . PRO A 1 92 ? 20.809 1.311 5.768 1.00 40.88 92 PRO A N 1
ATOM 745 C CA . PRO A 1 92 ? 19.784 1.330 6.802 1.00 40.88 92 PRO A CA 1
ATOM 746 C C . PRO A 1 92 ? 19.612 -0.091 7.338 1.00 40.88 92 PRO A C 1
ATOM 748 O O . PRO A 1 92 ? 19.410 -1.029 6.561 1.00 40.88 92 PRO A O 1
ATOM 751 N N . SER A 1 93 ? 19.737 -0.254 8.651 1.00 44.16 93 SER A N 1
ATOM 752 C CA . SER A 1 93 ? 19.600 -1.527 9.350 1.00 44.16 93 SER A CA 1
ATOM 753 C C . SER A 1 93 ? 18.163 -2.038 9.234 1.00 44.16 93 SER A C 1
ATOM 755 O O . SER A 1 93 ? 17.313 -1.824 10.094 1.00 44.16 93 SER A O 1
ATOM 757 N N . LEU A 1 94 ? 17.875 -2.742 8.141 1.00 49.91 94 LEU A N 1
ATOM 758 C CA . LEU A 1 94 ? 16.714 -3.619 8.074 1.00 49.91 94 LEU A CA 1
ATOM 759 C C . LEU A 1 94 ? 16.869 -4.694 9.163 1.00 49.91 94 LEU A C 1
ATOM 761 O O . LEU A 1 94 ? 17.981 -5.199 9.358 1.00 49.91 94 LEU A O 1
ATOM 765 N N . PRO A 1 95 ? 15.790 -5.069 9.876 1.00 40.97 95 PRO A N 1
ATOM 766 C CA . PRO A 1 95 ? 15.850 -6.151 10.844 1.00 40.97 95 PRO A CA 1
ATOM 767 C C . PRO A 1 95 ? 16.354 -7.405 10.131 1.00 40.97 95 PRO A C 1
ATOM 769 O O . PRO A 1 95 ? 15.740 -7.894 9.182 1.00 40.97 95 PRO A O 1
ATOM 772 N N . ARG A 1 96 ? 17.519 -7.883 10.574 1.00 46.94 96 ARG A N 1
ATOM 773 C CA . ARG A 1 96 ? 18.190 -9.077 10.066 1.00 46.94 96 ARG A CA 1
ATOM 774 C C . ARG A 1 96 ? 17.230 -10.249 10.269 1.00 46.94 96 ARG A C 1
ATOM 776 O O . ARG A 1 96 ? 17.110 -10.765 11.378 1.00 46.94 96 ARG A O 1
ATOM 783 N N . SER A 1 97 ? 16.505 -10.655 9.226 1.00 41.84 97 SER A N 1
ATOM 784 C CA . SER A 1 97 ? 15.834 -11.951 9.245 1.00 41.84 97 SER A CA 1
ATOM 785 C C . SER A 1 97 ? 16.938 -12.982 9.418 1.00 41.84 97 SER A C 1
ATOM 787 O O . SER A 1 97 ? 17.854 -13.027 8.596 1.00 41.84 97 SER A O 1
ATOM 789 N N . MET A 1 98 ? 16.892 -13.739 10.512 1.00 38.84 98 MET A N 1
ATOM 790 C CA . MET A 1 98 ? 17.808 -14.844 10.780 1.00 38.84 98 MET A CA 1
ATOM 791 C C . MET A 1 98 ? 17.923 -15.694 9.511 1.00 38.84 98 MET A C 1
ATOM 793 O O . MET A 1 98 ? 16.959 -16.341 9.102 1.00 38.84 98 MET A O 1
ATOM 797 N N . SER A 1 99 ? 19.083 -15.614 8.854 1.00 39.00 99 SER A N 1
ATOM 798 C CA . SER A 1 99 ? 19.428 -16.479 7.735 1.00 39.00 99 SER A CA 1
ATOM 799 C C . SER A 1 99 ? 19.561 -17.872 8.317 1.00 39.00 99 SER A C 1
ATOM 801 O O . SER A 1 99 ? 20.509 -18.167 9.040 1.00 39.00 99 SER A O 1
ATOM 803 N N . ARG A 1 100 ? 18.541 -18.690 8.088 1.00 39.94 100 ARG A N 1
ATOM 804 C CA . ARG A 1 100 ? 18.553 -20.096 8.445 1.00 39.94 100 ARG A CA 1
ATOM 805 C C . ARG A 1 100 ? 19.338 -20.801 7.346 1.00 39.94 100 ARG A C 1
ATOM 807 O O . ARG A 1 100 ? 18.811 -21.021 6.259 1.00 39.94 100 ARG A O 1
ATOM 814 N N . ASP A 1 101 ? 20.611 -21.064 7.616 1.00 39.72 101 ASP A N 1
ATOM 815 C CA . ASP A 1 101 ? 21.363 -22.073 6.881 1.00 39.72 101 ASP A CA 1
ATOM 816 C C . ASP A 1 101 ? 20.618 -23.403 7.036 1.00 39.72 101 ASP A C 1
ATOM 818 O O . ASP A 1 101 ? 20.597 -23.983 8.115 1.00 39.72 101 ASP A O 1
ATOM 822 N N . ASP A 1 102 ? 19.973 -23.856 5.967 1.00 35.06 102 ASP A N 1
ATOM 823 C CA . ASP A 1 102 ? 19.569 -25.248 5.778 1.00 35.06 102 ASP A CA 1
ATOM 824 C C . ASP A 1 102 ? 19.807 -25.566 4.294 1.00 35.06 102 ASP A C 1
ATOM 826 O O . ASP A 1 102 ? 18.956 -25.388 3.418 1.00 35.06 102 ASP A O 1
ATOM 830 N N . GLY A 1 103 ? 21.046 -25.961 3.998 1.00 38.66 103 GLY A N 1
ATOM 831 C CA . GLY A 1 103 ? 21.405 -26.561 2.723 1.00 38.66 103 GLY A CA 1
ATOM 832 C C . GLY A 1 103 ? 20.725 -27.920 2.554 1.00 38.66 103 GLY A C 1
ATOM 833 O O . GLY A 1 103 ? 20.629 -28.683 3.506 1.00 38.66 103 GLY A O 1
ATOM 834 N N . LEU A 1 104 ? 20.316 -28.202 1.311 1.00 45.91 104 LEU A N 1
ATOM 835 C CA . LEU A 1 104 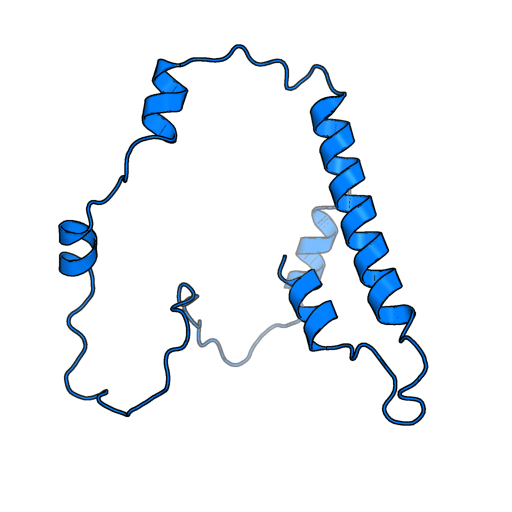? 19.842 -29.489 0.783 1.00 45.91 104 LEU A CA 1
ATOM 836 C C . LEU A 1 104 ? 18.732 -30.171 1.603 1.00 45.91 104 LEU A C 1
ATOM 838 O O . LEU A 1 104 ? 19.009 -30.788 2.611 1.00 45.91 104 LEU A O 1
ATOM 842 N N . PHE A 1 105 ? 17.494 -30.150 1.097 1.00 42.59 105 PHE A N 1
ATOM 843 C CA . PHE A 1 105 ? 16.543 -31.278 0.994 1.00 42.59 105 PHE A CA 1
ATOM 844 C C . PHE A 1 105 ? 15.092 -30.746 0.953 1.00 42.59 105 PHE A C 1
ATOM 846 O O . PHE A 1 105 ? 14.667 -29.948 1.777 1.00 42.59 105 PHE A O 1
ATOM 853 N N . THR A 1 106 ? 14.301 -31.262 0.002 1.00 46.25 106 THR A N 1
ATOM 854 C CA . THR A 1 106 ? 12.816 -31.259 -0.036 1.00 46.25 106 THR A CA 1
ATOM 855 C C . THR A 1 106 ? 12.031 -30.017 -0.512 1.00 46.25 106 THR A C 1
ATOM 857 O O . THR A 1 106 ? 11.040 -29.629 0.091 1.00 46.25 106 THR A O 1
ATOM 860 N N . GLN A 1 107 ? 12.299 -29.523 -1.727 1.00 48.75 107 GLN A N 1
ATOM 861 C CA . GLN A 1 107 ? 11.450 -28.529 -2.432 1.00 48.75 107 GLN A CA 1
ATOM 862 C C . GLN A 1 107 ? 10.058 -29.056 -2.898 1.00 48.75 107 GLN A C 1
ATOM 864 O O . GLN A 1 107 ? 9.307 -28.352 -3.568 1.00 48.75 107 GLN A O 1
ATOM 869 N N . GLY A 1 108 ? 9.682 -30.303 -2.582 1.00 45.69 108 GLY A N 1
ATOM 870 C CA . GLY A 1 108 ? 8.480 -30.954 -3.131 1.00 45.69 108 GLY A CA 1
ATOM 871 C C . GLY A 1 108 ? 7.259 -31.043 -2.206 1.00 45.69 108 GLY A C 1
ATOM 872 O O . GLY A 1 108 ? 6.149 -31.227 -2.700 1.00 45.69 108 GLY A O 1
ATOM 873 N N . ARG A 1 109 ? 7.422 -30.943 -0.879 1.00 48.81 109 ARG A N 1
ATOM 874 C CA . ARG A 1 109 ? 6.325 -31.218 0.075 1.00 48.81 109 ARG A CA 1
ATOM 875 C C . ARG A 1 109 ? 5.493 -29.989 0.447 1.00 48.81 109 ARG A C 1
ATOM 877 O O . ARG A 1 109 ? 4.292 -30.129 0.673 1.00 48.81 109 ARG A O 1
ATOM 884 N N . ASP A 1 110 ? 6.079 -28.798 0.420 1.00 53.38 110 ASP A N 1
ATOM 885 C CA . ASP A 1 110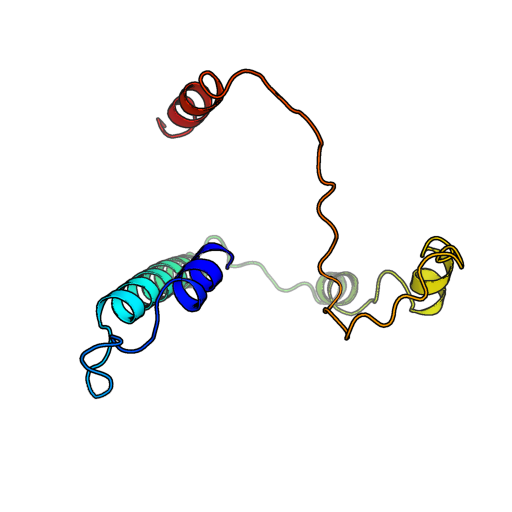 ? 5.416 -27.601 0.955 1.00 53.38 110 ASP A CA 1
ATOM 886 C C . ASP A 1 110 ? 4.343 -27.022 0.024 1.00 53.38 110 ASP A C 1
ATOM 888 O O . ASP A 1 110 ? 3.319 -26.510 0.480 1.00 53.38 110 ASP A O 1
ATOM 892 N N . THR A 1 111 ? 4.485 -27.190 -1.293 1.00 57.41 111 THR A N 1
ATOM 893 C CA . THR A 1 111 ? 3.483 -26.701 -2.258 1.00 57.41 111 THR A CA 1
ATOM 894 C C . THR A 1 111 ? 2.150 -27.453 -2.165 1.00 57.41 111 THR A C 1
ATOM 896 O O . THR A 1 111 ? 1.097 -26.881 -2.457 1.00 57.41 111 THR A O 1
ATOM 899 N N . ALA A 1 112 ? 2.163 -28.711 -1.712 1.00 54.94 112 ALA A N 1
ATOM 900 C CA . ALA A 1 112 ? 0.958 -29.521 -1.529 1.00 54.94 112 ALA A CA 1
ATOM 901 C C . ALA A 1 112 ? 0.155 -29.120 -0.279 1.00 54.94 112 ALA A C 1
ATOM 903 O O . ALA A 1 112 ? -1.074 -29.195 -0.290 1.00 54.94 112 ALA A O 1
ATOM 904 N N . LEU A 1 113 ? 0.831 -28.654 0.777 1.00 57.81 113 LEU A N 1
ATOM 905 C CA . LEU A 1 113 ? 0.183 -28.177 2.002 1.00 57.81 113 LEU A CA 1
ATOM 906 C C . LEU A 1 113 ? -0.481 -26.812 1.791 1.00 57.81 113 LEU A C 1
ATOM 908 O O . LEU A 1 113 ? -1.605 -26.605 2.243 1.00 57.81 113 LEU A O 1
ATOM 912 N N . ILE A 1 114 ? 0.149 -25.928 1.010 1.00 61.59 114 ILE A N 1
ATOM 913 C CA . ILE A 1 114 ? -0.417 -24.615 0.666 1.00 61.59 114 ILE A CA 1
ATOM 914 C C . ILE A 1 114 ? -1.710 -24.768 -0.152 1.00 61.59 114 ILE A C 1
ATOM 916 O O . ILE A 1 114 ? -2.683 -24.061 0.096 1.00 61.59 114 ILE A O 1
ATOM 920 N N . ARG A 1 115 ? -1.784 -25.740 -1.074 1.00 58.16 115 ARG A N 1
ATOM 921 C CA . ARG A 1 115 ? -2.998 -25.981 -1.882 1.00 58.16 115 ARG A CA 1
ATOM 922 C C . ARG A 1 115 ? -4.212 -26.440 -1.065 1.00 58.16 115 ARG A C 1
ATOM 924 O O . ARG A 1 115 ? -5.332 -26.192 -1.495 1.00 58.16 115 ARG A O 1
ATOM 931 N N . ARG A 1 116 ? -4.017 -27.070 0.101 1.00 52.78 116 ARG A N 1
ATOM 932 C CA . ARG A 1 116 ? -5.119 -27.497 0.987 1.00 52.78 116 ARG A CA 1
ATOM 933 C C . ARG A 1 116 ? -5.741 -26.357 1.798 1.00 52.78 116 ARG A C 1
ATOM 935 O O . ARG A 1 116 ? -6.859 -26.517 2.268 1.00 52.78 116 ARG A O 1
ATOM 942 N N . LEU A 1 117 ? -5.051 -25.226 1.952 1.00 63.00 117 LEU A N 1
ATOM 943 C CA . LEU A 1 117 ? -5.533 -2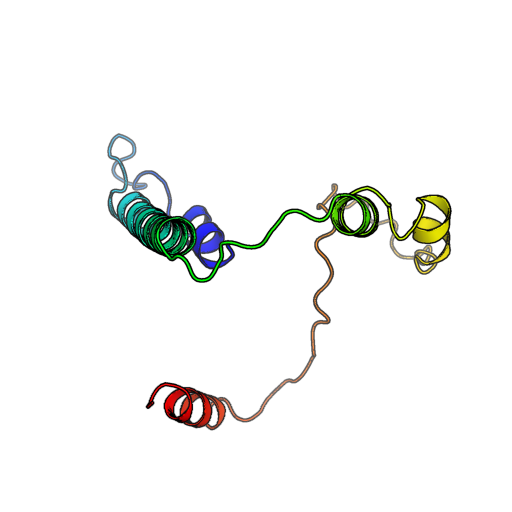4.092 2.750 1.00 63.00 117 LEU A CA 1
ATOM 944 C C . LEU A 1 117 ? -6.485 -23.156 1.982 1.00 63.00 117 LEU A C 1
ATOM 946 O O . LEU A 1 117 ? -7.220 -22.408 2.613 1.00 63.00 117 LEU A O 1
ATOM 950 N N . PHE A 1 118 ? -6.514 -23.217 0.646 1.00 57.00 118 PHE A N 1
ATOM 951 C CA . PHE A 1 118 ? -7.328 -22.335 -0.211 1.00 57.00 118 PHE A CA 1
ATOM 952 C C . PHE A 1 118 ? -8.559 -23.025 -0.835 1.00 57.00 118 PHE A C 1
ATOM 954 O O . PHE A 1 118 ? -9.080 -22.557 -1.844 1.00 57.00 118 PHE A O 1
ATOM 961 N N . GLN A 1 119 ? -9.007 -24.153 -0.276 1.00 55.81 119 GLN A N 1
ATOM 962 C CA . GLN A 1 119 ? -10.212 -24.874 -0.720 1.00 55.81 119 GLN A CA 1
ATOM 963 C C . GLN A 1 119 ? -11.299 -24.894 0.363 1.00 55.81 119 GLN A C 1
ATOM 965 O O . GLN A 1 119 ? -11.776 -25.962 0.745 1.00 55.81 119 GLN A O 1
ATOM 970 N N . TRP A 1 120 ? -11.664 -23.714 0.858 1.00 43.56 120 TRP A N 1
ATOM 971 C CA . TRP A 1 120 ? -12.916 -23.483 1.580 1.00 43.56 120 TRP A CA 1
ATOM 972 C C . TRP A 1 120 ? -13.732 -22.446 0.819 1.00 43.56 120 TRP A C 1
ATOM 974 O O . TRP A 1 120 ? -13.132 -21.415 0.437 1.00 43.56 120 TRP A O 1
#

Foldseek 3Di:
DVVLVCLPVVDDQADPVGRVDGPVVSVVVVVVVVVVVVVVVVVCVPDPPNVDDDDVVVCCVVPVDPPADPVRVVVPDDPDPPPPPDPDPDDPDDPPPPPDPDPDDDPDPPVVVVVVVPPD

Radius of gyration: 23.09 Å; chains: 1; bounding box: 57×39×54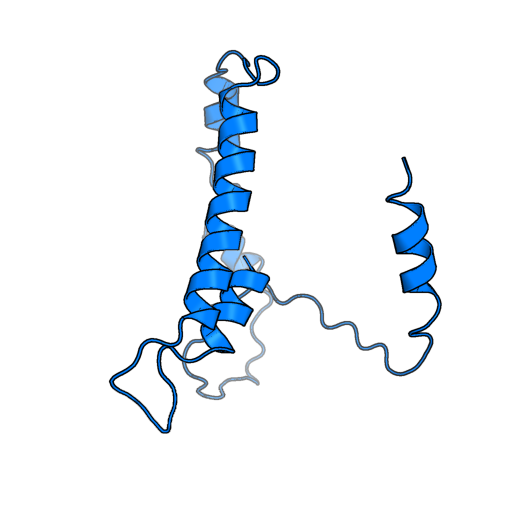 Å

Secondary structure (DSSP, 8-state):
-HHHHHHHHHS-SB-SS-TTSB-HHHHHHHHHHHHHHHHHHHHHHH-GGG-PPP-HHHHHHHHS--SS-HHHHHHHSPP--TT--------------------S--TTSHHHHHHHHT--

Organism: NCBI:txid495285

pLDDT: mean 76.05, std 20.91, range [35.06, 97.88]

Sequence (120 aa):
MSDLIRAHEGNPDFSASEANKIHWGKFNMFGRFIQSTTHCQLQCQTTSDYNFPERPKIRNLVFNEYVMPEEMQVSRMAPVSDSDVIDEPFRPSLPRSMSRDDGLFTQGRDTALIRRLFQW